Protein AF-A0A2I6QMI2-F1 (afdb_monomer_lite)

Structure (mmCIF, N/CA/C/O backbone):
data_AF-A0A2I6QMI2-F1
#
_entry.id   AF-A0A2I6QMI2-F1
#
loop_
_atom_site.group_PDB
_atom_site.id
_atom_site.type_symbol
_atom_site.label_atom_id
_atom_site.label_alt_id
_atom_site.label_comp_id
_atom_site.label_asym_id
_atom_site.label_entity_id
_atom_site.label_seq_id
_atom_site.pdbx_PDB_ins_code
_atom_site.Cartn_x
_atom_site.Cartn_y
_atom_site.Cartn_z
_atom_site.occupancy
_atom_site.B_iso_or_equiv
_atom_site.auth_seq_id
_atom_site.auth_comp_id
_atom_site.auth_asym_id
_atom_site.auth_atom_id
_atom_site.pdbx_PDB_model_num
ATOM 1 N N . MET A 1 1 ? -7.248 1.304 -8.556 1.00 78.00 1 MET A N 1
ATOM 2 C CA . MET A 1 1 ? -6.510 2.561 -8.800 1.00 78.00 1 MET A CA 1
ATOM 3 C C . MET A 1 1 ? -5.142 2.485 -8.137 1.00 78.00 1 MET A C 1
ATOM 5 O O . MET A 1 1 ? -5.088 2.116 -6.970 1.00 78.00 1 MET A O 1
ATOM 9 N N . VAL A 1 2 ? -4.062 2.823 -8.846 1.00 85.19 2 VAL A N 1
ATOM 10 C CA . VAL A 1 2 ? -2.688 2.866 -8.306 1.00 85.19 2 VAL A CA 1
ATOM 11 C C . VAL A 1 2 ? -2.184 4.308 -8.255 1.00 85.19 2 VAL A C 1
ATOM 13 O O . VAL A 1 2 ? -2.281 5.001 -9.263 1.00 85.19 2 VAL A O 1
ATOM 16 N N . VAL A 1 3 ? -1.649 4.737 -7.108 1.00 86.56 3 VAL A N 1
ATOM 17 C CA . VAL A 1 3 ? -1.057 6.069 -6.871 1.00 86.56 3 VAL A CA 1
ATOM 18 C C . VAL A 1 3 ? 0.452 5.923 -6.710 1.00 86.56 3 VAL A C 1
ATOM 20 O O . VAL A 1 3 ? 0.899 5.045 -5.972 1.00 86.56 3 VAL A O 1
ATOM 23 N N . LEU A 1 4 ? 1.236 6.778 -7.368 1.00 87.69 4 LEU A N 1
ATOM 24 C CA . LEU A 1 4 ? 2.698 6.710 -7.324 1.00 87.69 4 LEU A CA 1
ATOM 25 C C . LEU A 1 4 ? 3.293 7.744 -6.377 1.00 87.69 4 LEU A C 1
ATOM 27 O O . LEU A 1 4 ? 3.114 8.940 -6.571 1.00 87.69 4 LEU A O 1
ATOM 31 N N . GLU A 1 5 ? 4.081 7.271 -5.414 1.00 87.81 5 GLU A N 1
ATOM 32 C CA . GLU A 1 5 ? 4.831 8.111 -4.481 1.00 87.81 5 GLU A CA 1
ATOM 33 C C . GLU A 1 5 ? 6.286 7.623 -4.370 1.00 87.81 5 GLU A C 1
ATOM 35 O O . GLU A 1 5 ? 6.536 6.532 -3.851 1.00 87.81 5 GLU A O 1
ATOM 40 N N . PRO A 1 6 ? 7.293 8.396 -4.824 1.00 83.88 6 PRO A N 1
ATOM 41 C CA . PRO A 1 6 ? 8.678 7.919 -4.939 1.00 83.88 6 PRO A CA 1
ATOM 42 C C . PRO A 1 6 ? 9.333 7.646 -3.578 1.00 83.88 6 PRO A C 1
ATOM 44 O O . PRO A 1 6 ? 10.267 6.847 -3.467 1.00 83.88 6 PRO A O 1
ATOM 47 N N . ARG A 1 7 ? 8.846 8.290 -2.510 1.00 89.50 7 ARG A N 1
ATOM 48 C CA . ARG A 1 7 ? 9.391 8.150 -1.155 1.00 89.50 7 ARG A CA 1
ATOM 49 C C . ARG A 1 7 ? 8.521 7.211 -0.329 1.00 89.50 7 ARG A C 1
ATOM 51 O O . ARG A 1 7 ? 7.356 7.495 -0.089 1.00 89.50 7 ARG A O 1
ATOM 58 N N . ARG A 1 8 ? 9.120 6.147 0.220 1.00 91.56 8 ARG A N 1
ATOM 59 C CA . ARG A 1 8 ? 8.428 5.144 1.062 1.00 91.56 8 ARG A CA 1
ATOM 60 C C . ARG A 1 8 ? 7.625 5.766 2.209 1.00 91.56 8 ARG A C 1
ATOM 62 O O . ARG A 1 8 ? 6.491 5.372 2.450 1.00 91.56 8 ARG A O 1
ATOM 69 N N . VAL A 1 9 ? 8.218 6.735 2.908 1.00 91.19 9 VAL A N 1
ATOM 70 C CA . VAL A 1 9 ? 7.570 7.424 4.036 1.00 91.19 9 VAL A CA 1
ATOM 71 C C . VAL A 1 9 ? 6.378 8.254 3.555 1.00 91.19 9 VAL A C 1
ATOM 73 O O . VAL A 1 9 ? 5.329 8.218 4.188 1.00 91.19 9 VAL A O 1
ATOM 76 N N . ALA A 1 10 ? 6.506 8.929 2.408 1.00 87.06 10 ALA A N 1
ATOM 77 C CA . ALA A 1 10 ? 5.411 9.688 1.806 1.00 87.06 10 ALA A CA 1
ATOM 78 C C . ALA A 1 10 ? 4.283 8.764 1.327 1.00 87.06 10 ALA A C 1
ATOM 80 O O . ALA A 1 10 ? 3.129 9.028 1.632 1.00 87.06 10 ALA A O 1
ATOM 81 N N . ALA A 1 11 ? 4.611 7.633 0.694 1.00 89.62 11 ALA A N 1
ATOM 82 C CA . ALA A 1 11 ? 3.633 6.633 0.262 1.00 89.62 11 ALA A CA 1
ATOM 83 C C . ALA A 1 11 ? 2.798 6.094 1.438 1.00 89.62 11 ALA A C 1
ATOM 85 O O . ALA A 1 11 ? 1.573 6.014 1.360 1.00 89.62 11 ALA A O 1
ATOM 86 N N . ARG A 1 12 ? 3.459 5.774 2.560 1.00 93.12 12 ARG A N 1
ATOM 87 C CA . ARG A 1 12 ? 2.784 5.336 3.791 1.00 93.12 12 ARG A CA 1
ATOM 88 C C . ARG A 1 12 ? 1.910 6.434 4.381 1.00 93.12 12 ARG A C 1
ATOM 90 O O . ARG A 1 12 ? 0.763 6.161 4.718 1.00 93.12 12 ARG A O 1
ATOM 97 N N . ALA A 1 13 ? 2.445 7.647 4.505 1.00 90.81 13 ALA A N 1
ATOM 98 C CA . ALA A 1 13 ? 1.721 8.785 5.063 1.00 90.81 13 ALA A CA 1
ATOM 99 C C . ALA A 1 13 ? 0.494 9.150 4.213 1.00 90.81 13 ALA A C 1
ATOM 101 O O . ALA A 1 13 ? -0.575 9.393 4.766 1.00 90.81 13 ALA A O 1
ATOM 102 N N . ALA A 1 14 ? 0.630 9.121 2.886 1.00 88.62 14 ALA A N 1
ATOM 103 C CA . ALA A 1 14 ? -0.455 9.358 1.944 1.00 88.62 14 ALA A CA 1
ATOM 104 C C . ALA A 1 14 ? -1.555 8.302 2.091 1.00 88.62 14 ALA A C 1
ATOM 106 O O . ALA A 1 14 ? -2.711 8.660 2.283 1.00 88.62 14 ALA A O 1
ATOM 107 N N . ALA A 1 15 ? -1.206 7.011 2.095 1.00 91.75 15 ALA A N 1
ATOM 108 C CA . ALA A 1 15 ? -2.190 5.943 2.269 1.00 91.75 15 ALA A CA 1
ATOM 109 C C . ALA A 1 15 ? -2.902 6.016 3.630 1.00 91.75 15 ALA A C 1
ATOM 111 O O . ALA A 1 15 ? -4.113 5.823 3.696 1.00 91.75 15 ALA A O 1
ATOM 112 N N . TRP A 1 16 ? -2.169 6.338 4.702 1.00 92.19 16 TRP A N 1
ATOM 113 C CA . TRP A 1 16 ? -2.743 6.565 6.032 1.00 92.19 16 TRP A CA 1
ATOM 114 C C . TRP A 1 16 ? -3.729 7.731 6.046 1.00 92.19 16 TRP A C 1
ATOM 116 O O . TRP A 1 16 ? -4.842 7.569 6.534 1.00 92.19 16 TRP A O 1
ATOM 126 N N . ARG A 1 17 ? -3.346 8.883 5.481 1.00 90.44 17 ARG A N 1
ATOM 127 C CA . ARG A 1 17 ? -4.224 10.057 5.367 1.00 90.44 17 ARG A CA 1
ATOM 128 C C . ARG A 1 17 ? -5.477 9.753 4.561 1.00 90.44 17 ARG A C 1
ATOM 130 O O . ARG A 1 17 ? -6.571 10.042 5.020 1.00 90.44 17 ARG A O 1
ATOM 137 N N . MET A 1 18 ? -5.322 9.120 3.401 1.00 87.56 18 MET A N 1
ATOM 138 C CA . MET A 1 18 ? -6.451 8.744 2.555 1.00 87.56 18 MET A CA 1
ATOM 139 C C . MET A 1 18 ? -7.406 7.784 3.287 1.00 87.56 18 MET A C 1
ATOM 141 O O . MET A 1 18 ? -8.620 7.932 3.176 1.00 87.56 18 MET A O 1
ATOM 145 N N . ALA A 1 19 ? -6.873 6.817 4.044 1.00 89.44 19 ALA A N 1
ATOM 146 C CA . ALA A 1 19 ? -7.662 5.877 4.843 1.00 89.44 19 ALA A CA 1
ATOM 147 C C . ALA A 1 19 ? -8.442 6.578 5.968 1.00 89.44 19 ALA A C 1
ATOM 149 O O . ALA A 1 19 ? -9.642 6.337 6.111 1.00 89.44 19 ALA A O 1
ATOM 150 N N . ASP A 1 20 ? -7.781 7.477 6.699 1.00 90.00 20 ASP A N 1
ATOM 151 C CA . ASP A 1 20 ? -8.370 8.293 7.769 1.00 90.00 20 ASP A CA 1
ATOM 152 C C . ASP A 1 20 ? -9.492 9.201 7.240 1.00 90.00 20 ASP A C 1
ATOM 154 O O . ASP A 1 20 ? -10.611 9.183 7.747 1.00 90.00 20 ASP A O 1
ATOM 158 N N . GLU A 1 21 ? -9.241 9.902 6.133 1.00 85.88 21 GLU A N 1
ATOM 159 C CA . GLU A 1 21 ? -10.219 10.780 5.481 1.00 85.88 21 GLU A CA 1
ATOM 160 C C . GLU A 1 21 ? -11.424 10.007 4.924 1.00 85.88 21 GLU A C 1
ATOM 162 O O . GLU A 1 21 ? -12.546 10.514 4.923 1.00 85.88 21 GLU A O 1
ATOM 167 N N . CYS A 1 22 ? -11.217 8.763 4.484 1.00 85.81 22 CYS A N 1
ATOM 168 C CA . CYS A 1 22 ? -12.295 7.879 4.037 1.00 85.81 22 CYS A CA 1
ATOM 169 C C . CYS A 1 22 ? -12.987 7.125 5.186 1.00 85.81 22 CYS A C 1
ATOM 171 O O . CYS A 1 22 ? -13.939 6.387 4.929 1.00 85.81 22 CYS A O 1
ATOM 173 N N . GLY A 1 23 ? -12.514 7.257 6.431 1.00 89.44 23 GLY A N 1
ATOM 174 C CA . GLY A 1 23 ? -13.039 6.516 7.580 1.00 89.44 23 GLY A CA 1
ATOM 175 C C . GLY A 1 23 ? -12.905 4.991 7.450 1.00 89.44 23 GLY A C 1
ATOM 176 O O . GLY A 1 23 ? -13.683 4.248 8.049 1.00 89.44 23 GLY A O 1
ATOM 177 N N . THR A 1 24 ? -11.950 4.505 6.650 1.00 88.25 24 THR A N 1
ATOM 178 C CA . THR A 1 24 ? -11.702 3.071 6.427 1.00 88.25 24 THR A CA 1
ATOM 179 C C . THR A 1 24 ? -10.397 2.648 7.095 1.00 88.25 24 THR A C 1
ATOM 181 O O . THR A 1 24 ? -9.414 3.384 7.046 1.00 88.25 24 THR A O 1
ATOM 184 N N . PRO A 1 25 ? -10.307 1.427 7.650 1.00 92.69 25 PRO A N 1
ATOM 185 C CA . PRO A 1 25 ? -9.023 0.903 8.089 1.00 92.69 25 PRO A CA 1
ATOM 186 C C . PRO A 1 25 ? -8.058 0.742 6.906 1.00 92.69 25 PRO A C 1
ATOM 188 O O . PRO A 1 25 ? -8.446 0.324 5.806 1.00 92.69 25 PRO A O 1
ATOM 191 N N . LEU A 1 26 ? -6.783 1.041 7.158 1.00 92.75 26 LEU A N 1
ATOM 192 C CA . LEU A 1 26 ? -5.703 0.856 6.196 1.00 92.75 26 LEU A CA 1
ATOM 193 C C . LEU A 1 26 ? -5.534 -0.630 5.843 1.00 92.75 26 LEU A C 1
ATOM 195 O O . LEU A 1 26 ? -5.472 -1.500 6.711 1.00 92.75 26 LEU A O 1
ATOM 199 N N . GLY A 1 27 ? -5.429 -0.917 4.553 1.00 90.94 27 GLY A N 1
ATOM 200 C CA . GLY A 1 27 ? -5.396 -2.260 3.984 1.00 90.94 27 GLY A CA 1
ATOM 201 C C . GLY A 1 27 ? -6.769 -2.825 3.613 1.00 90.94 27 GLY A C 1
ATOM 202 O O . GLY A 1 27 ? -6.807 -3.880 2.982 1.00 90.94 27 GLY A O 1
ATOM 203 N N . ARG A 1 28 ? -7.879 -2.144 3.950 1.00 91.88 28 ARG A N 1
ATOM 204 C CA . ARG A 1 28 ? -9.219 -2.490 3.446 1.00 91.88 28 ARG A CA 1
ATOM 205 C C . ARG A 1 2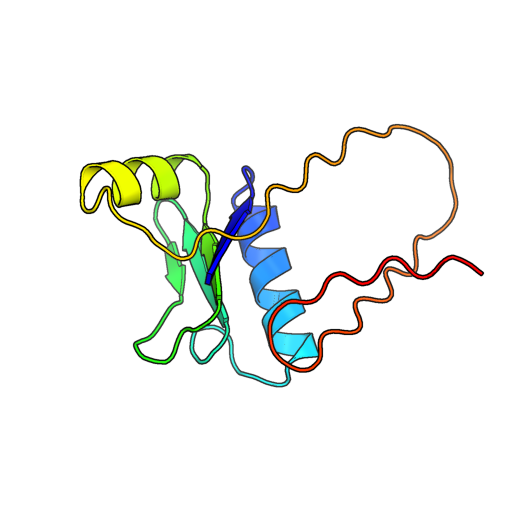8 ? -9.443 -1.836 2.090 1.00 91.88 28 ARG A C 1
ATOM 207 O O . ARG A 1 28 ? -8.926 -2.362 1.116 1.00 91.88 28 ARG A O 1
ATOM 214 N N . GLU A 1 29 ? -10.117 -0.686 2.017 1.00 90.62 29 GLU A N 1
ATOM 215 C CA . GLU A 1 29 ? -10.362 0.010 0.742 1.00 90.62 29 GLU A CA 1
ATOM 216 C C . GLU A 1 29 ? -9.134 0.768 0.221 1.00 90.62 29 GLU A C 1
ATOM 218 O O . GLU A 1 29 ? -8.980 0.952 -0.987 1.00 90.62 29 GLU A O 1
ATOM 223 N N . ILE A 1 30 ? -8.240 1.177 1.121 1.00 93.50 30 ILE A N 1
ATOM 224 C CA . ILE A 1 30 ? -7.048 1.967 0.810 1.00 93.50 30 ILE A CA 1
ATOM 225 C C . ILE A 1 30 ? -5.846 1.256 1.395 1.00 93.50 30 ILE A C 1
ATOM 227 O O . ILE A 1 30 ? -5.847 0.922 2.577 1.00 93.50 30 ILE A O 1
ATOM 231 N N . GLY A 1 31 ? -4.831 1.012 0.579 1.00 94.25 31 GLY A N 1
ATOM 232 C CA . GLY A 1 31 ? -3.632 0.292 0.975 1.00 94.25 31 GLY A CA 1
ATOM 233 C C . GLY A 1 31 ? -2.379 0.872 0.344 1.00 94.25 31 GLY A C 1
ATOM 234 O O . GLY A 1 31 ? -2.434 1.777 -0.489 1.00 94.25 31 GLY A O 1
ATOM 235 N N . TYR A 1 32 ? -1.231 0.330 0.731 1.00 94.56 32 TYR A N 1
ATOM 236 C CA . TYR A 1 32 ? 0.041 0.680 0.113 1.00 94.56 32 TYR A CA 1
ATOM 237 C C . TYR A 1 32 ? 0.945 -0.535 -0.073 1.00 94.56 32 TYR A C 1
ATOM 239 O O . TYR A 1 32 ? 0.829 -1.546 0.630 1.00 94.56 32 TYR A O 1
ATOM 247 N N . GLN A 1 33 ? 1.882 -0.410 -1.009 1.00 93.81 33 GLN A N 1
ATOM 248 C CA . GLN A 1 33 ? 2.939 -1.385 -1.230 1.00 93.81 33 GLN A CA 1
ATOM 249 C C . GLN A 1 33 ? 4.261 -0.684 -1.540 1.00 93.81 33 GLN A C 1
ATOM 251 O O . GLN A 1 33 ? 4.417 0.018 -2.537 1.00 93.81 33 GLN A O 1
ATOM 256 N N . VAL A 1 34 ? 5.246 -0.909 -0.680 1.00 94.00 34 VAL A N 1
ATOM 257 C CA . VAL A 1 34 ? 6.616 -0.423 -0.844 1.00 94.00 34 VAL A CA 1
ATOM 258 C C . VAL A 1 34 ? 7.585 -1.596 -0.814 1.00 94.00 34 VAL A C 1
ATOM 260 O O . VAL A 1 34 ? 7.240 -2.711 -0.419 1.00 94.00 34 VAL A O 1
ATOM 263 N N . ARG A 1 35 ? 8.835 -1.355 -1.218 1.00 86.56 35 ARG A N 1
ATOM 264 C CA . ARG A 1 35 ? 9.902 -2.352 -1.077 1.00 86.56 35 ARG A CA 1
ATOM 265 C C . ARG A 1 35 ? 9.978 -2.756 0.405 1.00 86.56 35 ARG A C 1
ATOM 267 O O . ARG A 1 35 ? 10.280 -1.907 1.243 1.00 86.56 35 ARG A O 1
ATOM 274 N N . PHE A 1 36 ? 9.662 -4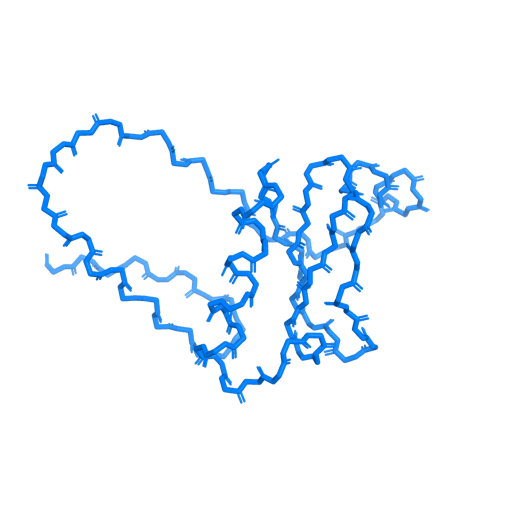.020 0.697 1.00 88.00 36 PHE A N 1
ATOM 275 C CA . PHE A 1 36 ? 9.628 -4.667 2.024 1.00 88.00 36 PHE A CA 1
ATOM 276 C C . PHE A 1 36 ? 8.377 -4.490 2.898 1.00 88.00 36 PHE A C 1
ATOM 278 O O . PHE A 1 36 ? 8.361 -5.021 4.002 1.00 88.00 36 PHE A O 1
ATOM 285 N N . GLU A 1 37 ? 7.328 -3.801 2.450 1.00 93.06 37 GLU A N 1
ATOM 286 C CA . GLU A 1 37 ? 6.114 -3.653 3.266 1.00 93.06 37 GLU A CA 1
ATOM 287 C C . GLU A 1 37 ? 4.876 -3.559 2.377 1.00 93.06 37 GLU A C 1
ATOM 289 O O . GLU A 1 37 ? 4.849 -2.810 1.398 1.00 93.06 37 GLU A O 1
ATOM 294 N N . ARG A 1 38 ? 3.848 -4.338 2.711 1.00 93.75 38 ARG A N 1
ATOM 295 C CA . ARG A 1 38 ? 2.591 -4.389 1.967 1.00 93.75 38 ARG A CA 1
ATOM 296 C C . ARG A 1 38 ? 1.432 -4.418 2.948 1.00 93.75 38 ARG A C 1
ATOM 298 O O . ARG A 1 38 ? 1.261 -5.401 3.661 1.00 93.75 38 ARG A O 1
ATOM 305 N N . GLN A 1 39 ? 0.613 -3.374 2.916 1.00 93.75 39 GLN A N 1
ATOM 306 C CA . GLN A 1 39 ? -0.625 -3.276 3.684 1.00 93.75 39 GLN A CA 1
ATOM 307 C C . GLN A 1 39 ? -1.779 -3.085 2.696 1.00 93.75 39 GLN A C 1
ATOM 309 O O . GLN A 1 39 ? -2.217 -1.966 2.437 1.00 93.75 39 GLN A O 1
ATOM 314 N N . ALA A 1 40 ? -2.221 -4.184 2.087 1.00 92.50 40 ALA A N 1
ATOM 315 C CA . ALA A 1 40 ? -3.306 -4.202 1.109 1.00 92.50 40 ALA A CA 1
ATOM 316 C C . ALA A 1 40 ? -4.013 -5.566 1.117 1.00 92.50 40 ALA A C 1
ATOM 318 O O . ALA A 1 40 ? -3.358 -6.616 1.168 1.00 92.50 40 ALA A O 1
ATOM 319 N N . GLY A 1 41 ? -5.339 -5.541 1.056 1.00 88.81 41 GLY A N 1
ATOM 320 C CA . GLY A 1 41 ? -6.221 -6.703 1.045 1.00 88.81 41 GLY A CA 1
ATOM 321 C C . GLY A 1 41 ? -6.865 -6.941 -0.321 1.00 88.81 41 GLY A C 1
ATOM 322 O O . GLY A 1 41 ? -6.503 -6.320 -1.318 1.00 88.81 41 GLY A O 1
ATOM 323 N N . ARG A 1 42 ? -7.834 -7.862 -0.364 1.00 87.69 42 ARG A N 1
ATOM 324 C CA . ARG A 1 42 ? -8.635 -8.134 -1.574 1.00 87.69 42 ARG A CA 1
ATOM 325 C C . ARG A 1 42 ? -9.605 -6.996 -1.901 1.00 87.69 42 ARG A C 1
ATOM 327 O O . ARG A 1 42 ? -9.872 -6.755 -3.068 1.00 87.69 42 ARG A O 1
ATOM 334 N N . ASP A 1 43 ? -10.059 -6.272 -0.880 1.00 89.19 43 ASP A N 1
ATOM 335 C CA . ASP A 1 43 ? -11.010 -5.163 -1.019 1.00 89.19 43 ASP A CA 1
ATOM 336 C C . ASP A 1 43 ? -10.327 -3.819 -1.334 1.00 89.19 43 ASP A C 1
ATOM 338 O O . ASP A 1 43 ? -10.979 -2.774 -1.341 1.00 89.19 43 ASP A O 1
ATOM 342 N N . THR A 1 44 ? -9.009 -3.815 -1.571 1.00 90.06 44 THR A N 1
ATOM 343 C CA . THR A 1 44 ? -8.243 -2.585 -1.799 1.00 90.06 44 THR A CA 1
ATOM 344 C C . THR A 1 44 ? -8.554 -1.988 -3.162 1.00 90.06 44 THR A C 1
ATOM 346 O O . THR A 1 44 ? -8.216 -2.538 -4.205 1.00 90.06 44 THR A O 1
ATOM 349 N N . ARG A 1 45 ? -9.183 -0.812 -3.136 1.00 87.94 45 ARG A N 1
ATOM 350 C CA . ARG A 1 45 ? -9.585 -0.022 -4.305 1.00 87.94 45 ARG A CA 1
ATOM 35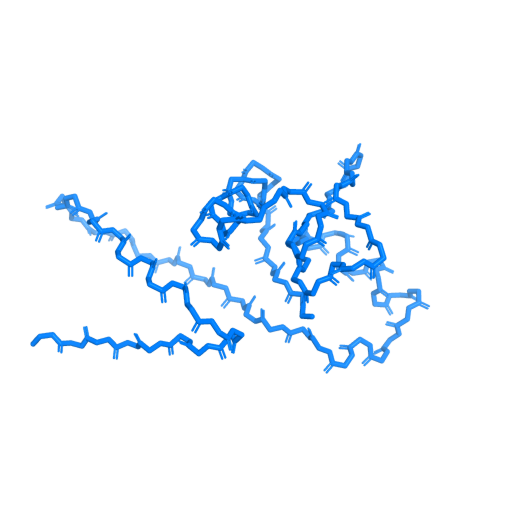1 C C . ARG A 1 45 ? -8.496 0.965 -4.722 1.00 87.94 45 ARG A C 1
ATOM 353 O O . ARG A 1 45 ? -8.297 1.188 -5.922 1.00 87.94 45 ARG A O 1
ATOM 360 N N . VAL A 1 46 ? -7.785 1.532 -3.746 1.00 89.56 46 VAL A N 1
ATOM 361 C CA . VAL A 1 46 ? -6.666 2.465 -3.950 1.00 89.56 46 VAL A CA 1
ATOM 362 C C . VAL A 1 46 ? -5.389 1.866 -3.374 1.00 89.56 46 VAL A C 1
ATOM 364 O O . VAL A 1 46 ? -5.333 1.557 -2.186 1.00 89.56 46 VAL A O 1
ATOM 367 N N . LEU A 1 47 ? -4.359 1.723 -4.208 1.00 91.44 47 LEU A N 1
ATOM 368 C CA . LEU A 1 47 ? -3.050 1.217 -3.810 1.00 91.44 47 LEU A CA 1
ATOM 369 C C . LEU A 1 47 ? -1.978 2.286 -4.033 1.00 91.44 47 LEU A C 1
ATOM 371 O O . LEU A 1 47 ? -1.683 2.638 -5.173 1.00 91.44 47 LEU A O 1
ATOM 375 N N . VAL A 1 48 ? -1.372 2.782 -2.957 1.00 92.38 48 VAL A N 1
ATOM 376 C CA . VAL A 1 48 ? -0.235 3.709 -3.036 1.00 92.38 48 VAL A CA 1
ATOM 377 C C . VAL A 1 48 ? 1.062 2.913 -3.129 1.00 92.38 48 VAL A C 1
ATOM 379 O O . VAL A 1 48 ? 1.358 2.095 -2.259 1.00 92.38 48 VAL A O 1
ATOM 382 N N . VAL A 1 49 ? 1.856 3.129 -4.171 1.00 91.88 49 VAL A N 1
ATOM 383 C CA . VAL A 1 49 ? 3.085 2.369 -4.407 1.00 91.88 49 VAL A CA 1
ATOM 384 C C . VAL A 1 49 ? 4.275 3.270 -4.675 1.00 91.88 49 VAL A C 1
ATOM 386 O O . VAL A 1 49 ? 4.151 4.380 -5.184 1.00 91.88 49 VAL A O 1
ATOM 389 N N . THR A 1 50 ? 5.462 2.763 -4.361 1.00 91.19 50 THR A N 1
ATOM 390 C CA . THR A 1 50 ? 6.707 3.377 -4.836 1.00 91.19 50 THR A CA 1
ATOM 391 C C . THR A 1 50 ? 6.980 3.023 -6.286 1.00 91.19 50 THR A C 1
ATOM 393 O O . THR A 1 50 ? 6.646 1.923 -6.720 1.00 91.19 50 THR A O 1
ATOM 396 N N . GLU A 1 51 ? 7.699 3.893 -6.989 1.00 88.38 51 GLU A N 1
ATOM 397 C CA . GLU A 1 51 ? 8.132 3.688 -8.377 1.00 88.38 51 GLU A CA 1
ATOM 398 C C . GLU A 1 51 ? 8.754 2.301 -8.618 1.00 88.38 51 GLU A C 1
ATOM 400 O O . GLU A 1 51 ? 8.342 1.583 -9.521 1.00 88.38 51 GLU A O 1
ATOM 405 N N . GLY A 1 52 ? 9.666 1.849 -7.750 1.00 87.94 52 GLY A N 1
ATOM 406 C CA . GLY A 1 52 ? 10.287 0.526 -7.903 1.00 87.94 52 GLY A CA 1
ATOM 407 C C . GLY A 1 52 ? 9.321 -0.659 -7.746 1.00 87.94 52 GLY A C 1
ATOM 408 O O . GLY A 1 52 ? 9.553 -1.717 -8.324 1.00 87.94 52 GLY A O 1
ATOM 409 N N . ILE A 1 53 ? 8.234 -0.496 -6.983 1.00 90.06 53 ILE A N 1
ATOM 410 C CA . ILE A 1 53 ? 7.162 -1.502 -6.909 1.00 90.06 53 ILE A CA 1
ATOM 411 C C . ILE A 1 53 ? 6.321 -1.444 -8.177 1.00 90.06 53 ILE A C 1
ATOM 413 O O . ILE A 1 53 ? 6.011 -2.485 -8.738 1.00 90.06 53 ILE A O 1
ATOM 417 N N . PHE A 1 54 ? 6.012 -0.244 -8.656 1.00 87.31 54 PHE A N 1
ATOM 418 C CA . PHE A 1 54 ? 5.230 -0.050 -9.866 1.00 87.31 54 PHE A CA 1
ATOM 419 C C . PHE A 1 54 ? 5.884 -0.649 -11.109 1.00 87.31 54 PHE A C 1
ATOM 421 O O . PHE A 1 54 ? 5.234 -1.392 -11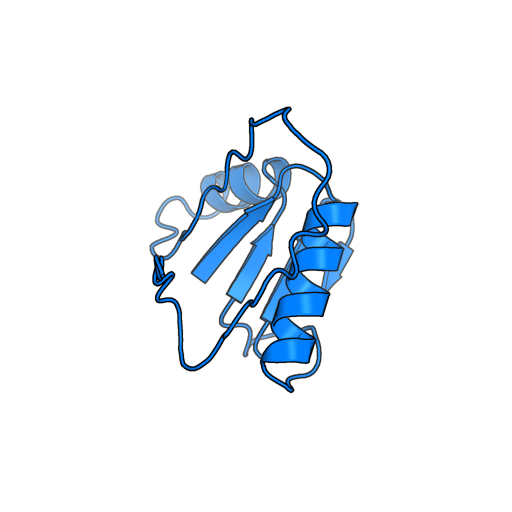.835 1.00 87.31 54 PHE A O 1
ATOM 428 N N . VAL A 1 55 ? 7.182 -0.408 -11.309 1.00 87.06 55 VAL A N 1
ATOM 429 C CA . VAL A 1 55 ? 7.946 -1.004 -12.418 1.00 87.06 55 VAL A CA 1
ATOM 430 C C . VAL A 1 55 ? 7.904 -2.531 -12.356 1.00 87.06 55 VAL A C 1
ATOM 432 O O . VAL A 1 55 ? 7.786 -3.189 -13.384 1.00 87.06 55 VAL A O 1
ATOM 435 N N . ARG A 1 56 ? 7.955 -3.111 -11.151 1.00 87.12 56 ARG A N 1
ATOM 436 C CA . ARG A 1 56 ? 7.834 -4.560 -10.985 1.00 87.12 56 ARG A CA 1
ATOM 437 C C . ARG A 1 56 ? 6.423 -5.063 -11.276 1.00 87.12 56 ARG A C 1
ATOM 439 O O . ARG A 1 56 ? 6.287 -6.073 -11.947 1.00 87.12 56 ARG A O 1
ATOM 446 N N . MET A 1 57 ? 5.395 -4.340 -10.835 1.00 84.94 57 MET A N 1
ATOM 447 C CA . MET A 1 57 ? 4.007 -4.668 -11.168 1.00 84.94 57 MET A CA 1
ATOM 448 C C . MET A 1 57 ? 3.768 -4.619 -12.682 1.00 84.94 57 MET A C 1
ATOM 450 O O . MET A 1 57 ? 3.105 -5.503 -13.193 1.00 84.94 57 MET A O 1
ATOM 454 N N . LEU A 1 58 ? 4.343 -3.642 -13.392 1.00 83.44 58 LEU A N 1
ATOM 455 C CA . LEU A 1 58 ? 4.300 -3.540 -14.859 1.00 83.44 58 LEU A CA 1
ATOM 456 C C . LEU A 1 58 ? 5.029 -4.685 -15.564 1.00 83.44 58 LEU A C 1
ATOM 458 O O . LEU A 1 58 ? 4.585 -5.143 -16.611 1.00 83.44 58 LEU A O 1
ATOM 462 N N . ALA A 1 59 ? 6.166 -5.119 -15.018 1.00 84.19 59 ALA A N 1
ATOM 463 C CA . ALA A 1 59 ? 6.898 -6.259 -15.557 1.00 84.19 59 ALA A CA 1
ATOM 464 C C . ALA A 1 59 ? 6.120 -7.574 -15.377 1.00 84.19 59 ALA A C 1
ATOM 466 O O . ALA A 1 59 ? 6.200 -8.443 -16.242 1.00 84.19 59 ALA A O 1
ATOM 467 N N . ASP A 1 60 ? 5.380 -7.704 -14.271 1.00 83.62 60 ASP A N 1
ATOM 468 C CA . ASP A 1 60 ? 4.569 -8.883 -13.959 1.00 83.62 60 ASP A CA 1
ATOM 469 C C . ASP A 1 60 ? 3.212 -8.869 -14.706 1.00 83.62 60 ASP A C 1
ATOM 471 O O . ASP A 1 60 ? 2.762 -9.913 -15.176 1.00 83.62 60 ASP A O 1
ATOM 475 N N . ASP A 1 61 ? 2.573 -7.702 -14.843 1.00 77.50 61 ASP A N 1
ATOM 476 C CA . ASP A 1 61 ? 1.318 -7.485 -15.574 1.00 77.50 61 ASP A CA 1
ATOM 477 C C . ASP A 1 61 ? 1.339 -6.120 -16.305 1.00 77.50 61 ASP A C 1
ATOM 479 O O . ASP A 1 61 ? 1.115 -5.067 -15.691 1.00 77.50 61 ASP A O 1
ATOM 483 N N . PRO A 1 62 ? 1.597 -6.111 -17.625 1.00 65.00 62 PRO A N 1
ATOM 484 C CA . PRO A 1 62 ? 1.747 -4.883 -18.398 1.00 65.00 62 PRO A CA 1
ATOM 485 C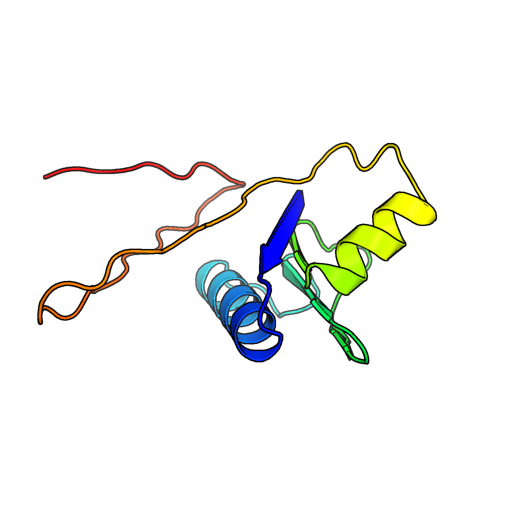 C . PRO A 1 62 ? 0.427 -4.151 -18.668 1.00 65.00 62 PRO A C 1
ATOM 487 O O . PRO A 1 62 ? 0.471 -3.016 -19.146 1.00 65.00 62 PRO A O 1
ATOM 490 N N . PHE A 1 63 ? -0.734 -4.754 -18.385 1.00 63.41 63 PHE A N 1
ATOM 491 C CA . PHE A 1 63 ? -2.017 -4.139 -18.727 1.00 63.41 63 PHE A CA 1
ATOM 492 C C . PHE A 1 63 ? -2.512 -3.134 -17.688 1.00 63.41 63 PHE A C 1
ATOM 494 O O . PHE A 1 63 ? -3.247 -2.244 -18.091 1.00 63.41 63 PHE A O 1
ATOM 501 N N . LEU A 1 64 ? -2.090 -3.227 -16.412 1.00 62.06 64 LEU A N 1
ATOM 502 C CA . LEU A 1 64 ? -2.348 -2.292 -15.289 1.00 62.06 64 LEU A CA 1
ATOM 503 C C . LEU A 1 64 ? -3.339 -1.144 -15.595 1.00 62.06 64 LEU A C 1
ATOM 505 O O . LEU A 1 64 ? -2.994 0.038 -15.584 1.00 62.06 64 LEU A O 1
ATOM 509 N N . GLU A 1 65 ? -4.607 -1.489 -15.835 1.00 50.94 65 GLU A N 1
ATOM 510 C CA . GLU A 1 65 ? -5.563 -0.616 -16.542 1.00 50.94 65 GL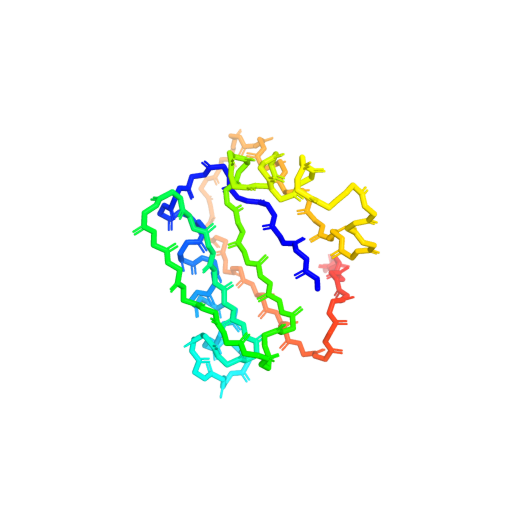U A CA 1
ATOM 511 C C . GLU A 1 65 ? -6.051 0.587 -15.704 1.00 50.94 65 GLU A C 1
ATOM 513 O O . GLU A 1 65 ? -6.870 1.396 -16.144 1.00 50.94 65 GLU A O 1
ATOM 518 N N . HIS A 1 66 ? -5.561 0.739 -14.469 1.00 50.31 66 HIS A N 1
ATOM 519 C CA . HIS A 1 66 ? -6.091 1.683 -13.483 1.00 50.31 66 HIS A CA 1
ATOM 520 C C . HIS A 1 66 ? -5.001 2.420 -12.685 1.00 50.31 66 HIS A C 1
ATOM 522 O O . HIS A 1 66 ? -5.101 2.537 -11.461 1.00 50.31 66 HIS A O 1
ATOM 528 N N . VAL A 1 67 ? -3.949 2.925 -13.330 1.00 53.66 67 VAL A N 1
ATOM 529 C CA . VAL A 1 67 ? -2.945 3.788 -12.675 1.00 53.66 67 VAL A CA 1
ATOM 530 C C . VAL A 1 67 ? -3.428 5.233 -12.732 1.00 53.66 67 VAL A C 1
ATOM 532 O O . VAL A 1 67 ? -3.518 5.810 -13.811 1.00 53.66 67 VAL A O 1
ATOM 535 N N . ALA A 1 68 ? -3.767 5.824 -11.585 1.00 52.59 68 ALA A N 1
ATOM 536 C CA . ALA A 1 68 ? -4.177 7.220 -11.530 1.00 52.59 68 ALA A CA 1
ATOM 537 C C . ALA A 1 68 ? -3.339 8.000 -10.515 1.00 52.59 68 ALA A C 1
ATOM 539 O O . ALA A 1 68 ? -3.335 7.731 -9.315 1.00 52.59 68 ALA A O 1
ATOM 540 N N . SER A 1 69 ? -2.736 9.053 -11.060 1.00 48.12 69 SER A N 1
ATOM 541 C CA . SER A 1 69 ? -2.022 10.170 -10.442 1.00 48.12 69 SER A CA 1
ATOM 542 C C . SER A 1 69 ? -0.520 9.996 -10.178 1.00 48.12 69 SER A C 1
ATOM 544 O O . SER A 1 69 ? -0.060 9.185 -9.375 1.00 48.12 69 SER A O 1
ATOM 546 N N . TRP A 1 70 ? 0.216 10.851 -10.895 1.00 39.22 70 TRP A N 1
ATOM 547 C CA . TRP A 1 70 ? 1.593 11.277 -10.685 1.00 39.22 70 TRP A CA 1
ATOM 548 C C . TRP A 1 70 ? 1.516 12.705 -10.129 1.00 39.22 70 TRP A C 1
ATOM 550 O O . TRP A 1 70 ? 1.013 13.595 -10.816 1.00 39.22 70 TRP A O 1
ATOM 560 N N . CYS A 1 71 ? 1.943 12.928 -8.884 1.00 39.81 71 CYS A N 1
ATOM 561 C CA . CYS A 1 71 ? 1.990 14.266 -8.291 1.00 39.81 71 CYS A CA 1
ATOM 562 C C . CYS A 1 71 ? 3.451 14.736 -8.235 1.00 39.81 71 CYS A C 1
ATOM 564 O O . CYS A 1 71 ? 4.185 14.435 -7.297 1.00 39.81 71 CYS A O 1
ATOM 566 N N . SER A 1 72 ? 3.899 15.455 -9.267 1.00 33.72 72 SER A N 1
ATOM 567 C CA . SER A 1 72 ? 5.179 16.169 -9.231 1.00 33.72 72 SER A CA 1
ATOM 568 C C . SER A 1 72 ? 4.970 17.508 -8.526 1.00 33.72 72 SER A C 1
ATOM 570 O O . SER A 1 72 ? 4.648 18.511 -9.160 1.00 33.72 72 SER A O 1
ATOM 572 N N . THR A 1 73 ? 5.111 17.554 -7.200 1.00 39.94 73 THR A N 1
ATOM 573 C CA . THR A 1 73 ? 5.256 18.840 -6.505 1.00 39.94 73 THR A CA 1
ATOM 574 C C . THR A 1 73 ? 6.713 19.269 -6.577 1.00 39.94 73 THR A C 1
ATOM 576 O O . THR A 1 73 ? 7.511 18.931 -5.702 1.00 39.94 73 THR A O 1
ATOM 579 N N . ASN A 1 74 ? 7.057 20.034 -7.611 1.00 38.03 74 ASN A N 1
ATOM 580 C CA . ASN A 1 74 ? 8.195 20.938 -7.541 1.00 38.03 74 ASN A CA 1
ATOM 581 C C . ASN A 1 74 ? 7.674 22.378 -7.495 1.00 38.03 74 ASN A C 1
ATOM 583 O O . ASN A 1 74 ? 7.372 22.969 -8.528 1.00 38.03 74 ASN A O 1
ATOM 587 N N . SER A 1 75 ? 7.556 22.936 -6.291 1.00 40.81 75 SER A N 1
ATOM 588 C CA . SER A 1 75 ? 7.419 24.381 -6.095 1.00 40.81 75 SER A CA 1
ATOM 589 C C . SER A 1 75 ? 7.974 24.773 -4.726 1.00 40.81 75 SER A C 1
ATOM 591 O O . SER A 1 75 ? 7.291 24.721 -3.703 1.00 40.81 75 SER A O 1
ATOM 593 N N . THR A 1 76 ? 9.248 25.154 -4.719 1.00 47.91 76 THR A N 1
ATOM 594 C CA . THR A 1 76 ? 9.864 25.961 -3.666 1.00 47.91 76 THR A CA 1
ATOM 595 C C . THR A 1 76 ? 9.281 27.371 -3.737 1.00 47.91 76 THR A C 1
ATOM 597 O O . THR A 1 76 ? 9.667 28.121 -4.625 1.00 47.91 76 THR A O 1
ATOM 600 N N . SER A 1 77 ? 8.386 27.748 -2.818 1.00 38.12 77 SER A N 1
ATOM 601 C CA . SER A 1 77 ? 8.107 29.160 -2.496 1.00 38.12 77 SER A CA 1
ATOM 602 C C . SER A 1 77 ? 7.109 29.303 -1.341 1.00 38.12 77 SER A C 1
ATOM 604 O O . SER A 1 77 ? 5.956 28.911 -1.478 1.00 38.12 77 SER A O 1
ATOM 606 N N . GLY A 1 78 ? 7.534 29.969 -0.262 1.00 34.84 78 GLY A N 1
ATOM 607 C CA . GLY A 1 78 ? 6.656 30.829 0.540 1.00 34.84 78 GLY A CA 1
ATOM 608 C C . GLY A 1 78 ? 5.949 30.198 1.742 1.00 34.84 78 GLY A C 1
ATOM 609 O O . GLY A 1 78 ? 5.161 29.269 1.634 1.00 34.84 78 GLY A O 1
ATOM 610 N N . ILE A 1 79 ? 6.199 30.791 2.907 1.00 46.31 79 ILE A N 1
ATOM 611 C CA . ILE A 1 79 ? 5.501 30.566 4.172 1.00 46.31 79 ILE A CA 1
ATOM 612 C C . ILE A 1 79 ? 4.015 30.921 4.009 1.00 46.31 79 ILE A C 1
ATOM 614 O O . ILE A 1 79 ? 3.652 32.087 3.915 1.00 46.31 79 ILE A O 1
ATOM 618 N N . SER A 1 80 ? 3.154 29.912 4.010 1.00 33.00 80 SER A N 1
ATOM 619 C CA . SER A 1 80 ? 1.791 29.965 4.545 1.00 33.00 80 SER A CA 1
ATOM 620 C C . SER A 1 80 ? 1.389 28.518 4.805 1.00 33.00 80 SER A C 1
ATOM 622 O O . SER A 1 80 ? 1.634 27.654 3.967 1.00 33.00 80 SER A O 1
ATOM 624 N N . THR A 1 81 ? 0.885 28.210 5.999 1.00 39.94 81 THR A N 1
ATOM 625 C CA . THR A 1 81 ? 0.373 26.875 6.338 1.00 39.94 81 THR A CA 1
ATOM 626 C C . THR A 1 81 ? -0.599 26.429 5.247 1.00 39.94 81 THR A C 1
ATOM 628 O O . THR A 1 81 ? -1.700 26.988 5.175 1.00 39.94 81 THR A O 1
ATOM 631 N N . PRO A 1 82 ? -0.255 25.448 4.393 1.00 36.66 82 PRO A N 1
ATOM 632 C CA . PRO A 1 82 ? -1.220 24.944 3.450 1.00 36.66 82 PRO A CA 1
ATOM 633 C C . PRO A 1 82 ? -2.132 24.073 4.300 1.00 36.66 82 PRO A C 1
ATOM 635 O O . PRO A 1 82 ? -1.769 22.969 4.710 1.00 36.66 82 PRO A O 1
ATOM 638 N N . THR A 1 83 ? -3.303 24.597 4.647 1.00 40.03 83 THR A N 1
ATOM 639 C CA . THR A 1 83 ? -4.357 23.776 5.236 1.00 40.03 83 THR A CA 1
ATOM 640 C C . THR A 1 83 ? -4.896 22.938 4.091 1.00 40.03 83 THR A C 1
ATOM 642 O O . THR A 1 83 ? -5.905 23.287 3.486 1.00 40.03 83 THR A O 1
ATOM 645 N N . TRP A 1 84 ? -4.148 21.896 3.720 1.00 38.22 84 TRP A N 1
ATOM 646 C CA . TRP A 1 84 ? -4.475 20.974 2.644 1.00 38.22 84 TRP A CA 1
ATOM 647 C C . TRP A 1 84 ? -5.865 20.384 2.914 1.00 38.22 84 TRP A C 1
ATOM 649 O O . TRP A 1 84 ? -6.003 19.433 3.681 1.00 38.22 84 TRP A O 1
ATOM 659 N N . HIS A 1 85 ? -6.906 20.987 2.339 1.00 34.88 85 HIS A N 1
ATOM 660 C CA . HIS A 1 85 ? -8.278 20.502 2.430 1.00 34.88 85 HIS A CA 1
ATOM 661 C C . HIS A 1 85 ? -8.455 19.385 1.407 1.00 34.88 85 HIS A C 1
ATOM 663 O O . HIS A 1 85 ? -9.004 19.561 0.320 1.00 34.88 85 HIS A O 1
ATOM 669 N N . TRP A 1 86 ? -7.947 18.215 1.768 1.00 40.66 86 TRP A N 1
ATOM 670 C CA . TRP A 1 86 ? -8.216 16.965 1.086 1.00 40.66 86 TRP A CA 1
ATOM 671 C C . TRP A 1 86 ? -9.669 16.557 1.370 1.00 40.66 86 TRP A C 1
ATOM 673 O O . TRP A 1 86 ? -9.964 15.844 2.323 1.00 40.66 86 TRP A O 1
ATOM 683 N N . ARG A 1 87 ? -10.627 17.049 0.575 1.00 34.84 87 ARG A N 1
ATOM 684 C CA . ARG A 1 87 ? -12.013 16.553 0.633 1.00 34.84 87 ARG A CA 1
ATOM 685 C C . ARG A 1 87 ? -12.137 15.317 -0.260 1.00 34.84 87 ARG A C 1
ATOM 687 O O . ARG A 1 87 ? -12.540 15.407 -1.418 1.00 34.84 87 ARG A O 1
ATOM 694 N N . TRP A 1 88 ? -11.758 14.163 0.287 1.00 48.62 88 TRP A N 1
ATOM 695 C CA . TRP A 1 88 ? -11.968 12.851 -0.327 1.00 48.62 88 TRP A CA 1
ATOM 696 C C . TRP A 1 88 ? -13.392 12.380 -0.053 1.00 48.62 88 TRP A C 1
ATOM 698 O O . TRP A 1 88 ? -13.751 12.058 1.072 1.00 48.62 88 TRP A O 1
ATOM 708 N N . CYS A 1 89 ? -14.230 12.333 -1.085 1.00 30.39 89 CYS A N 1
ATOM 709 C CA . CYS A 1 89 ? -15.485 11.597 -1.010 1.00 30.39 89 CYS A CA 1
ATOM 710 C C . CYS A 1 89 ? -15.839 11.051 -2.398 1.00 30.39 89 CYS A C 1
ATOM 712 O O . CYS A 1 89 ? -16.113 11.818 -3.321 1.00 30.39 89 CYS A O 1
ATOM 714 N N . GLY A 1 90 ? -15.807 9.721 -2.533 1.00 37.84 90 GLY A N 1
ATOM 715 C CA . GLY A 1 90 ? -16.549 9.011 -3.577 1.00 37.84 90 GLY A CA 1
ATOM 716 C C . GLY A 1 90 ? -15.804 8.509 -4.818 1.00 37.84 90 GLY A C 1
ATOM 717 O O . GLY A 1 90 ? -16.472 8.320 -5.820 1.00 37.84 90 GLY A O 1
ATOM 718 N N . VAL A 1 91 ? -14.497 8.203 -4.769 1.00 44.84 91 VAL A N 1
ATOM 719 C CA . VAL A 1 91 ? -13.711 7.632 -5.898 1.00 44.84 91 VAL A CA 1
ATOM 720 C C . VAL A 1 91 ? -13.206 8.703 -6.885 1.00 44.84 91 VAL A C 1
ATOM 722 O O . VAL A 1 91 ? -13.858 9.057 -7.856 1.00 44.84 91 VAL A O 1
ATOM 725 N N . CYS A 1 92 ? -11.995 9.209 -6.632 1.00 41.47 92 CYS A N 1
ATOM 726 C CA . CYS A 1 92 ? -11.126 9.900 -7.594 1.00 41.47 92 CYS A CA 1
ATOM 727 C C . CYS A 1 92 ? -11.768 11.011 -8.458 1.00 41.47 92 CYS A C 1
ATOM 729 O O . CYS A 1 92 ? -11.985 10.857 -9.661 1.00 41.47 92 CYS A O 1
ATOM 731 N N . ARG A 1 93 ? -11.961 12.201 -7.879 1.00 35.19 93 ARG A N 1
ATOM 732 C CA . ARG A 1 93 ? -12.083 13.438 -8.663 1.00 35.19 93 ARG A CA 1
ATOM 733 C C . ARG A 1 93 ? -11.326 14.555 -7.943 1.00 35.19 93 ARG A C 1
ATOM 735 O O . ARG A 1 93 ? -11.881 15.211 -7.067 1.00 35.19 93 ARG A O 1
ATOM 742 N N . VAL A 1 94 ? -10.049 14.749 -8.291 1.00 39.78 94 VAL A N 1
ATOM 743 C CA . VAL A 1 94 ? -9.279 15.930 -7.869 1.00 39.78 94 VAL A CA 1
ATOM 744 C C . VAL A 1 94 ? -9.975 17.140 -8.477 1.00 39.78 94 VAL A C 1
ATOM 746 O O . VAL A 1 94 ? -9.927 17.348 -9.688 1.00 39.78 94 VAL A O 1
ATOM 749 N N . ARG A 1 95 ? -10.695 17.901 -7.655 1.00 31.62 95 ARG A N 1
ATOM 750 C CA . ARG A 1 95 ? -11.295 19.160 -8.080 1.00 31.62 95 ARG A CA 1
ATOM 751 C C . ARG A 1 95 ? -10.434 20.280 -7.508 1.00 31.62 95 ARG A C 1
ATOM 753 O O . ARG A 1 95 ? -10.423 20.494 -6.302 1.00 31.62 95 ARG A O 1
ATOM 760 N N . TYR A 1 96 ? -9.691 20.955 -8.380 1.00 34.06 96 TYR A N 1
ATOM 761 C CA . TYR A 1 96 ? -9.104 22.252 -8.065 1.00 34.06 96 TYR A CA 1
ATOM 762 C C . TYR A 1 96 ? -10.261 23.227 -7.812 1.00 34.06 96 TYR A C 1
ATOM 764 O O . TYR A 1 96 ? -11.117 23.398 -8.682 1.00 34.06 96 TYR A O 1
ATOM 772 N N . VAL A 1 97 ? -10.333 23.795 -6.609 1.00 38.72 97 VAL A N 1
ATOM 773 C CA . VAL A 1 97 ? -11.294 24.849 -6.266 1.00 38.72 97 VAL A CA 1
ATOM 774 C C . VAL A 1 97 ? -10.482 26.124 -6.047 1.00 38.72 97 VAL A C 1
ATOM 776 O O . VAL A 1 97 ? -9.839 26.234 -5.003 1.00 38.72 97 VAL A O 1
ATOM 779 N N . PRO A 1 98 ? -10.446 27.060 -7.009 1.00 31.27 98 PRO A N 1
ATOM 780 C CA . PRO A 1 98 ? -10.024 28.415 -6.708 1.00 31.27 98 PRO A CA 1
ATOM 781 C C . PRO A 1 98 ? -11.158 29.106 -5.938 1.00 31.27 98 PRO A C 1
ATOM 783 O O . PRO A 1 98 ? -12.332 28.936 -6.276 1.00 31.27 98 PRO A O 1
ATOM 786 N N . THR A 1 99 ? -10.811 29.846 -4.887 1.00 45.97 99 THR A N 1
ATOM 787 C CA . THR A 1 99 ? -11.642 30.969 -4.426 1.00 45.97 99 THR A CA 1
ATOM 788 C C . THR A 1 99 ? -11.480 32.134 -5.379 1.00 45.97 99 THR A C 1
ATOM 790 O O . THR A 1 99 ? -10.306 32.406 -5.723 1.00 45.97 99 THR A O 1
#

Foldseek 3Di:
DEEEDQDPVVLVVVQVVLCVLVVHDEQAQTWEDEVPDTRHDPNHVYYYYHPVVVVVVCVVPVPPPDHDDDDPPDDDDDDDPCPPPPNDDDPDDPDDDDD

Sequence (99 aa):
MVVLEPRRVAARAAAWRMADECGTPLGREIGYQVRFERQAGRDTRVLVVTEGIFVRMLADDPFLEHVASWCSTNSTSGISTPTWHWRWCGVCRVRYVPT

pLDDT: mean 71.14, std 23.64, range [30.39, 94.56]

Radius of gyration: 14.3 Å; chains: 1; bounding box: 27×40×27 Å

Secondary structure (DSSP, 8-state):
-EEE-SSHHHHHHHHHHHHHHTT--BTTTEEEEETTEEE--TT-SEEEE-HHHHHHHHHH-TT-TTEEEE-------------------SS--------